Protein AF-A0A9C7L9Q9-F1 (afdb_monomer)

Secondary structure (DSSP, 8-state):
-HHHHHHHHHHHHHHHHHHHHHSPPPSHHHHHHHHHHHHHHHHHHHHHHHHHHHHHHHH---HHHHHHHHHHHHHHHHHHHHHHHHHHHHHHHHHHHHHHHS---TTSHHHHHHHHHHHHHHHHHHHHHHHHH---HHHHHHHHHHHHHHHHHHHHHHH---

Radius of gyration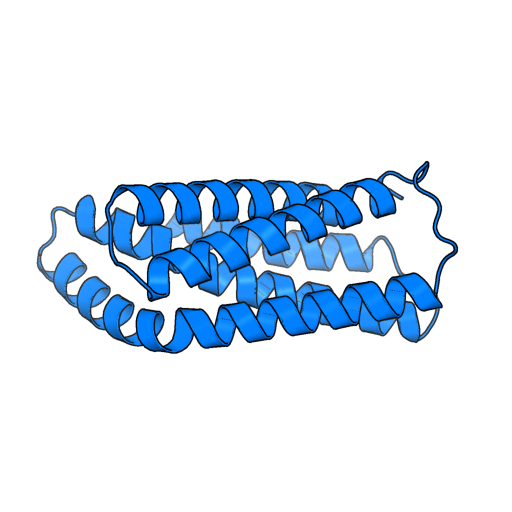: 17.14 Å; Cα contacts (8 Å, |Δi|>4): 123; chains: 1; bounding box: 43×25×42 Å

Sequence (162 aa):
MVAIWLFVNLMIIVGMVAWSLLHQTDGLFLQFATVFSQFAVILILLNLNMYFIFLIIRKSKKRKVKLTLAKISRKVMKVHVPIAISAASLIILHIIFIVFSIPFDLTKPKLLTGLLAAIGLIFTLIAGYLRSKKASGTRRKSHILTAFVFFLMALLHIFSTY

pLDDT: mean 94.22, std 4.9, range [63.84, 98.62]

Mean predicted aligned error: 3.42 Å

Nearest PDB structures (foldseek):
  6s1a-assembly1_B  TM=6.035E-01  e=3.978E+00  Pseudomonas putida KT2440
  6s37-assembly1_A  TM=5.899E-01  e=3.602E+00  Pseudomonas putida KT2440
  6s18-assembly1_B  TM=5.974E-01  e=3.785E+00  Pseudomonas putida KT2440
  8tn1-assembly1_B  TM=3.984E-01  e=1.471E+00  synthetic construct
  8uao-assembly1_B  TM=3.647E-01  e=3.978E+00  synthetic construct

Foldseek 3Di:
DVVVLVVVLVCLLVVLVVLCVVVDDDDDLLVLLSVLLSLLSVLLSLLLVLVVLVVCLVPDPDPVSVVVSVVVSVVSVVCSVVSLVSSLVSLVSSVVSCVVPDPQDCVQQLNVLSVVLNVLSVQLVVLVVVCVVDVDPVSVVSNNVSSVSSVVSSSCNSPDDD

Structure (mmCIF, N/CA/C/O backbone):
data_AF-A0A9C7L9Q9-F1
#
_entry.id   AF-A0A9C7L9Q9-F1
#
loop_
_atom_site.group_PDB
_atom_site.id
_atom_site.type_symbol
_atom_site.label_atom_id
_atom_site.label_alt_id
_atom_site.label_comp_id
_atom_site.label_asym_id
_atom_site.label_entity_id
_atom_site.label_seq_id
_atom_site.pdbx_PDB_ins_code
_atom_site.Cartn_x
_atom_site.Cartn_y
_atom_site.Cartn_z
_atom_site.occupancy
_atom_site.B_iso_or_equiv
_atom_site.auth_seq_id
_atom_site.auth_comp_id
_atom_site.auth_asym_id
_atom_site.auth_atom_id
_atom_site.pdbx_PDB_model_num
ATOM 1 N N . MET A 1 1 ? -21.902 -2.989 4.018 1.00 76.94 1 MET A N 1
ATOM 2 C CA . MET A 1 1 ? -20.563 -2.450 4.366 1.00 76.94 1 MET A CA 1
ATOM 3 C C . MET A 1 1 ? -19.460 -3.494 4.251 1.00 76.94 1 MET A C 1
ATOM 5 O O . MET A 1 1 ? -18.607 -3.301 3.406 1.00 76.94 1 MET A O 1
ATOM 9 N N . VAL A 1 2 ? -19.464 -4.589 5.029 1.00 81.56 2 VAL A N 1
ATOM 10 C CA . VAL A 1 2 ? -18.380 -5.601 4.969 1.00 81.56 2 VAL A CA 1
ATOM 11 C C . VAL A 1 2 ? -18.250 -6.236 3.580 1.00 81.56 2 VAL A C 1
ATOM 13 O O . VAL A 1 2 ? -17.157 -6.244 3.035 1.00 81.56 2 VAL A O 1
ATOM 16 N N . ALA A 1 3 ? -19.360 -6.695 2.989 1.00 85.62 3 ALA A N 1
ATOM 17 C CA . ALA A 1 3 ? -19.357 -7.319 1.662 1.00 85.62 3 ALA A CA 1
ATOM 18 C C . ALA A 1 3 ? -18.831 -6.377 0.566 1.00 85.62 3 ALA A C 1
ATOM 20 O O . ALA A 1 3 ? -17.939 -6.757 -0.176 1.00 85.62 3 ALA A O 1
ATOM 21 N N . ILE A 1 4 ? -19.313 -5.127 0.535 1.00 88.12 4 ILE A N 1
ATOM 22 C CA . ILE 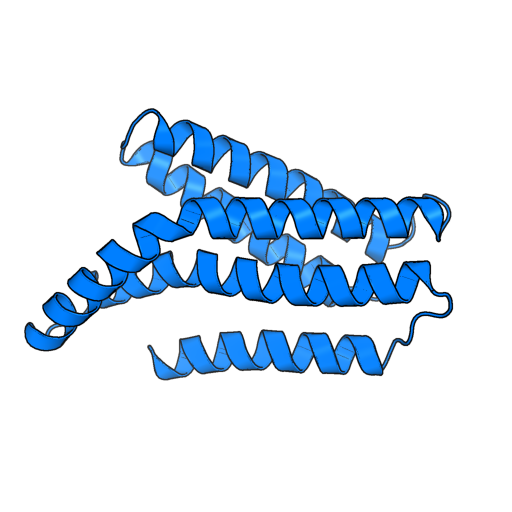A 1 4 ? -18.849 -4.094 -0.411 1.00 88.12 4 ILE A CA 1
ATOM 23 C C . ILE A 1 4 ? -17.340 -3.881 -0.278 1.00 88.12 4 ILE A C 1
ATOM 25 O O . ILE A 1 4 ? -16.629 -3.810 -1.267 1.00 88.12 4 ILE A O 1
ATOM 29 N N . TRP A 1 5 ? -16.836 -3.811 0.951 1.00 87.19 5 TRP A N 1
ATOM 30 C CA . TRP A 1 5 ? -15.417 -3.595 1.193 1.00 87.19 5 TRP A CA 1
ATOM 31 C C . TRP A 1 5 ? -14.550 -4.795 0.779 1.00 87.19 5 TRP A C 1
ATOM 33 O O . TRP A 1 5 ? -13.510 -4.615 0.150 1.00 87.19 5 TRP A O 1
ATOM 43 N N . LEU A 1 6 ? -14.977 -6.023 1.083 1.00 89.31 6 LEU A N 1
ATOM 44 C CA . LEU A 1 6 ? -14.293 -7.231 0.609 1.00 89.31 6 LEU A CA 1
ATOM 45 C C . LEU A 1 6 ? -14.316 -7.322 -0.920 1.00 89.31 6 LEU A C 1
ATOM 47 O O . LEU A 1 6 ? -13.297 -7.642 -1.521 1.00 89.31 6 LEU A O 1
ATOM 51 N N . PHE A 1 7 ? -15.445 -6.967 -1.533 1.00 93.94 7 PHE A N 1
ATOM 52 C CA . PHE A 1 7 ? -15.587 -6.888 -2.980 1.00 93.94 7 PHE A CA 1
ATOM 53 C C . PHE A 1 7 ? -14.614 -5.871 -3.589 1.00 93.94 7 PHE A C 1
ATOM 55 O O . PHE A 1 7 ? -13.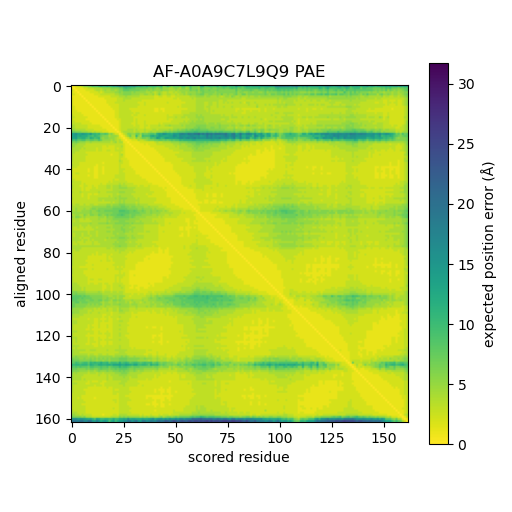910 -6.210 -4.529 1.00 93.94 7 PHE A O 1
ATOM 62 N N . VAL A 1 8 ? -14.484 -4.670 -3.013 1.00 93.50 8 VAL A N 1
ATOM 63 C CA . VAL A 1 8 ? -13.513 -3.657 -3.473 1.00 93.50 8 VAL A CA 1
ATOM 64 C C . VAL A 1 8 ? -12.074 -4.179 -3.396 1.00 93.50 8 VAL A C 1
ATOM 66 O O . VAL A 1 8 ? -11.334 -4.033 -4.362 1.00 93.50 8 VAL A O 1
ATOM 69 N N . ASN A 1 9 ? -11.674 -4.831 -2.296 1.00 94.06 9 ASN A N 1
ATOM 70 C CA . ASN A 1 9 ? -10.337 -5.439 -2.199 1.00 94.06 9 ASN A CA 1
ATOM 71 C C . ASN A 1 9 ? -10.120 -6.505 -3.279 1.00 94.06 9 ASN A C 1
ATOM 73 O O . ASN A 1 9 ? -9.076 -6.519 -3.925 1.00 94.06 9 ASN A O 1
ATOM 77 N N . LEU A 1 10 ? -11.109 -7.380 -3.480 1.00 95.81 10 LEU A N 1
ATOM 78 C CA . LEU A 1 10 ? -11.045 -8.424 -4.497 1.00 95.81 10 LEU A CA 1
ATOM 79 C C . LEU A 1 10 ? -10.924 -7.824 -5.901 1.00 95.81 10 LEU A C 1
ATOM 81 O O . LEU A 1 10 ? -10.082 -8.266 -6.672 1.00 95.81 10 LEU A O 1
ATOM 85 N N . MET A 1 11 ? -11.712 -6.794 -6.214 1.00 96.50 11 MET A N 1
ATOM 86 C CA . MET A 1 11 ? -11.656 -6.102 -7.503 1.00 96.50 11 MET A CA 1
ATOM 87 C C . MET A 1 11 ? -10.317 -5.410 -7.735 1.00 96.50 11 MET A C 1
ATOM 89 O O . MET A 1 11 ? -9.816 -5.455 -8.850 1.00 96.50 11 MET A O 1
ATOM 93 N N . ILE A 1 12 ? -9.695 -4.833 -6.703 1.00 95.81 12 ILE A N 1
ATOM 94 C CA . ILE A 1 12 ? -8.346 -4.265 -6.832 1.00 95.81 12 ILE A CA 1
ATOM 95 C C . ILE A 1 12 ? -7.326 -5.365 -7.140 1.00 95.81 12 ILE A C 1
ATOM 97 O O . ILE A 1 12 ? -6.507 -5.188 -8.035 1.00 95.81 12 ILE A O 1
ATOM 101 N N . ILE A 1 13 ? -7.382 -6.501 -6.437 1.00 96.38 13 ILE A N 1
ATOM 102 C CA . ILE A 1 13 ? -6.446 -7.615 -6.655 1.00 96.38 13 ILE A CA 1
ATOM 103 C C . ILE A 1 13 ? -6.625 -8.202 -8.059 1.00 96.38 13 ILE A C 1
ATOM 105 O O . ILE A 1 13 ? -5.656 -8.306 -8.806 1.00 96.38 13 ILE A O 1
ATOM 109 N N . VAL A 1 14 ? -7.859 -8.546 -8.436 1.00 96.50 14 VAL A N 1
ATOM 110 C CA . VAL A 1 14 ? -8.173 -9.106 -9.760 1.00 96.50 14 VAL A CA 1
ATOM 111 C C . VAL A 1 14 ? -7.846 -8.101 -10.859 1.00 96.50 14 VAL A C 1
ATOM 113 O O . VAL A 1 14 ? -7.207 -8.463 -11.840 1.00 96.50 14 VAL A O 1
ATOM 116 N N . GLY A 1 15 ? -8.226 -6.834 -10.679 1.00 95.19 15 GLY A N 1
ATOM 117 C CA . GLY A 1 15 ? -7.947 -5.759 -11.625 1.00 95.19 15 GLY A CA 1
ATOM 118 C C . GLY A 1 15 ? -6.452 -5.536 -11.827 1.00 95.19 15 GLY A C 1
ATOM 119 O O . GLY A 1 15 ? -6.014 -5.416 -12.962 1.00 95.19 15 GLY A O 1
ATOM 120 N N . MET A 1 16 ? -5.654 -5.551 -10.756 1.00 94.56 16 MET A N 1
ATOM 121 C CA . MET A 1 16 ? -4.194 -5.449 -10.836 1.00 94.56 16 MET A CA 1
ATOM 122 C C . MET A 1 16 ? -3.579 -6.629 -11.600 1.00 94.56 16 MET A C 1
ATOM 124 O O . MET A 1 16 ? -2.729 -6.417 -12.461 1.00 94.56 16 MET A O 1
ATOM 128 N N . VAL A 1 17 ? -4.002 -7.864 -11.304 1.00 94.06 17 VAL A N 1
ATOM 129 C CA . VAL A 1 17 ? -3.496 -9.060 -11.999 1.00 94.06 17 VAL A CA 1
ATOM 130 C C . VAL A 1 17 ? -3.884 -9.024 -13.477 1.00 94.06 17 VAL A C 1
ATOM 132 O O . VAL A 1 17 ? -3.023 -9.194 -14.332 1.00 94.06 17 VAL A O 1
ATOM 135 N N . ALA A 1 18 ? -5.147 -8.730 -13.793 1.00 94.00 18 ALA A N 1
ATOM 136 C CA . ALA A 1 18 ? -5.613 -8.601 -15.171 1.00 94.00 18 ALA A CA 1
ATOM 137 C C . ALA A 1 18 ? -4.863 -7.492 -15.923 1.00 94.00 18 ALA A C 1
ATOM 139 O O . ALA A 1 18 ? -4.376 -7.721 -17.027 1.00 94.00 18 ALA A O 1
ATOM 140 N N . TRP A 1 19 ? -4.697 -6.318 -15.305 1.00 92.12 19 TRP A N 1
ATOM 141 C CA . TRP A 1 19 ? -3.952 -5.200 -15.885 1.00 92.12 19 TRP A CA 1
ATOM 142 C C . TRP A 1 19 ? -2.506 -5.581 -16.207 1.00 92.12 19 TRP A C 1
ATOM 144 O O . TRP A 1 19 ? -2.008 -5.263 -17.285 1.00 92.12 19 TRP A O 1
ATOM 154 N N . SER A 1 20 ? -1.858 -6.308 -15.295 1.00 89.88 20 SER A N 1
ATOM 155 C CA . SER A 1 20 ? -0.494 -6.803 -15.463 1.00 89.88 20 SER A CA 1
ATOM 156 C C . SER A 1 20 ? -0.364 -7.867 -16.556 1.00 89.88 20 SER A C 1
ATOM 158 O O . SER A 1 20 ? 0.670 -7.914 -17.212 1.00 89.88 20 SER A O 1
ATOM 160 N N . LEU A 1 21 ? -1.371 -8.725 -16.744 1.00 89.62 21 LEU A N 1
ATOM 161 C CA . LEU A 1 21 ? -1.368 -9.744 -17.800 1.00 89.62 21 LEU A CA 1
ATOM 162 C C . LEU A 1 21 ? -1.576 -9.135 -19.191 1.00 89.62 21 LEU A C 1
ATOM 164 O O . LEU A 1 21 ? -1.019 -9.639 -20.162 1.00 89.62 21 LEU A O 1
ATOM 168 N N . LEU A 1 22 ? -2.364 -8.059 -19.280 1.00 90.25 22 LEU A N 1
ATOM 169 C CA . LEU A 1 22 ? -2.599 -7.330 -20.530 1.00 90.25 22 LEU A CA 1
ATOM 170 C C . LEU A 1 22 ? -1.380 -6.513 -20.973 1.00 90.25 22 LEU A C 1
ATOM 172 O O . LEU A 1 22 ? -1.182 -6.316 -22.167 1.00 90.25 22 LEU A O 1
ATOM 176 N N . HIS A 1 23 ? -0.562 -6.059 -20.024 1.00 85.62 23 HIS A N 1
ATOM 177 C CA . HIS A 1 23 ? 0.623 -5.244 -20.282 1.00 85.62 23 HIS A CA 1
ATOM 178 C C . HIS A 1 23 ? 1.890 -5.999 -19.892 1.00 85.62 23 HIS A C 1
ATOM 180 O O . HIS A 1 23 ? 2.612 -5.599 -18.975 1.00 85.62 23 HIS A O 1
ATOM 186 N N . GLN A 1 24 ? 2.119 -7.133 -20.557 1.00 75.62 24 GLN A N 1
ATOM 187 C CA . GLN A 1 24 ? 3.281 -7.970 -20.283 1.00 75.62 24 GLN A CA 1
ATOM 188 C C . GLN A 1 24 ? 4.565 -7.146 -20.336 1.00 75.62 24 GLN A C 1
ATOM 190 O O . GLN A 1 24 ? 4.758 -6.306 -21.215 1.00 75.62 24 GLN A O 1
ATOM 195 N N . THR A 1 25 ? 5.428 -7.378 -19.356 1.00 78.75 25 THR A N 1
ATOM 196 C CA . THR A 1 25 ? 6.736 -6.749 -19.295 1.00 78.75 25 THR A CA 1
ATOM 197 C C . THR A 1 25 ? 7.804 -7.732 -19.749 1.00 78.75 25 THR A C 1
ATOM 199 O O . THR A 1 25 ? 7.959 -8.816 -19.179 1.00 78.75 25 THR A O 1
ATOM 202 N N . ASP A 1 26 ? 8.566 -7.331 -20.761 1.00 81.81 26 ASP A N 1
ATOM 203 C CA . ASP A 1 26 ? 9.681 -8.121 -21.267 1.00 81.81 26 ASP A CA 1
ATOM 204 C C . ASP A 1 26 ? 10.923 -7.925 -20.394 1.00 81.81 26 ASP A C 1
ATOM 206 O O . ASP A 1 26 ? 11.285 -6.810 -20.027 1.00 81.81 26 ASP A O 1
ATOM 210 N N . GLY A 1 27 ? 11.600 -9.023 -20.065 1.00 89.69 27 GLY A N 1
ATOM 211 C CA . GLY A 1 27 ? 12.833 -9.003 -19.281 1.00 89.69 27 GLY A CA 1
ATOM 212 C C . GLY A 1 27 ? 12.654 -9.423 -17.821 1.00 89.69 27 GLY A C 1
ATOM 213 O O . GLY A 1 27 ? 11.706 -9.053 -17.126 1.00 89.69 27 GLY A O 1
ATOM 214 N N . LEU A 1 28 ? 13.629 -10.199 -17.343 1.00 92.25 28 LEU A N 1
ATOM 215 C CA . LEU A 1 28 ? 13.610 -10.849 -16.031 1.00 92.25 28 LEU A CA 1
ATOM 216 C C . LEU A 1 28 ? 13.405 -9.854 -14.875 1.00 92.25 28 LEU A C 1
ATOM 218 O O . LEU A 1 28 ? 12.610 -10.095 -13.969 1.00 92.25 28 LEU A O 1
ATOM 222 N N . PHE A 1 29 ? 14.095 -8.712 -14.915 1.00 93.00 29 PHE A N 1
ATOM 223 C CA . PHE A 1 29 ? 13.999 -7.696 -13.867 1.00 93.00 29 PHE A CA 1
ATOM 224 C C . PHE A 1 29 ? 12.619 -7.035 -13.807 1.00 93.00 29 PHE A C 1
ATOM 226 O O . PHE A 1 29 ? 12.090 -6.842 -12.712 1.00 93.00 29 PHE A O 1
ATOM 233 N N . LEU A 1 30 ? 11.990 -6.754 -14.954 1.00 92.75 30 LEU A N 1
ATOM 234 C CA . LEU A 1 30 ? 10.636 -6.203 -14.972 1.00 92.75 30 LEU A CA 1
ATOM 235 C C . LEU A 1 30 ? 9.598 -7.224 -14.492 1.00 92.75 30 LEU A C 1
ATOM 237 O O . LEU A 1 30 ? 8.650 -6.842 -13.811 1.00 92.75 30 LEU A O 1
ATOM 241 N N . GLN A 1 31 ? 9.779 -8.516 -14.778 1.00 93.38 31 GLN A N 1
ATOM 242 C CA . GLN A 1 31 ? 8.914 -9.568 -14.231 1.00 93.38 31 GLN A CA 1
ATOM 243 C C . GLN A 1 31 ? 9.024 -9.652 -12.703 1.00 93.38 31 GLN A C 1
ATOM 245 O O . GLN A 1 31 ? 8.003 -9.684 -12.013 1.00 93.38 31 GLN A O 1
ATOM 250 N N . PHE A 1 32 ? 10.242 -9.600 -12.149 1.00 95.00 32 PHE A N 1
ATOM 251 C CA . PHE A 1 32 ? 10.432 -9.522 -10.698 1.00 95.00 32 PHE A CA 1
ATOM 252 C C . PHE A 1 32 ? 9.802 -8.262 -10.104 1.00 95.00 32 PHE A C 1
ATOM 254 O O . PHE A 1 32 ? 9.101 -8.351 -9.094 1.00 95.00 32 PHE A O 1
ATOM 261 N N . ALA A 1 33 ? 9.984 -7.102 -10.742 1.00 94.88 33 ALA A N 1
ATOM 262 C CA . ALA A 1 33 ? 9.354 -5.854 -10.319 1.00 94.88 33 ALA A CA 1
ATOM 263 C C . ALA A 1 33 ? 7.824 -5.992 -10.243 1.00 94.88 33 ALA A C 1
ATOM 265 O O . ALA A 1 33 ? 7.220 -5.546 -9.265 1.00 94.88 33 ALA A O 1
ATOM 266 N N . THR A 1 34 ? 7.208 -6.631 -11.238 1.00 94.50 34 THR A N 1
ATOM 267 C CA . THR A 1 34 ? 5.768 -6.910 -11.284 1.00 94.50 34 THR A CA 1
ATOM 268 C C . THR A 1 34 ? 5.327 -7.839 -10.154 1.00 94.50 34 THR A C 1
ATOM 270 O O . THR A 1 34 ? 4.375 -7.537 -9.440 1.00 94.50 34 THR A O 1
ATOM 273 N N . VAL A 1 35 ? 6.029 -8.950 -9.926 1.00 95.31 35 VAL A N 1
ATOM 274 C CA . VAL A 1 35 ? 5.673 -9.890 -8.851 1.00 95.31 35 VAL A CA 1
ATOM 275 C C . VAL A 1 35 ? 5.793 -9.224 -7.475 1.00 95.31 35 VAL A C 1
ATOM 277 O O . VAL A 1 35 ? 4.884 -9.327 -6.647 1.00 95.31 35 VAL A O 1
ATOM 280 N N . PHE A 1 36 ? 6.875 -8.481 -7.226 1.00 97.00 36 PHE A N 1
ATOM 281 C CA . PHE A 1 36 ? 7.068 -7.790 -5.950 1.00 97.00 36 PHE A CA 1
ATOM 282 C C . PHE A 1 36 ? 6.020 -6.705 -5.699 1.00 97.00 36 PHE A C 1
ATOM 284 O O . PHE A 1 36 ? 5.531 -6.593 -4.571 1.00 97.00 36 PHE A O 1
ATOM 291 N N . SER A 1 37 ? 5.617 -5.949 -6.725 1.00 96.38 37 SER A N 1
ATOM 292 C CA . SER A 1 37 ? 4.554 -4.952 -6.572 1.00 96.38 37 SER A CA 1
ATOM 293 C C . SER A 1 37 ? 3.201 -5.601 -6.273 1.00 96.38 37 SER A C 1
ATOM 295 O O . SER A 1 37 ? 2.485 -5.121 -5.394 1.00 96.38 37 SER A O 1
ATOM 297 N N . GLN A 1 38 ? 2.875 -6.738 -6.896 1.00 96.56 38 GLN A N 1
ATOM 298 C CA . GLN A 1 38 ? 1.636 -7.469 -6.614 1.00 96.56 38 GLN A CA 1
ATOM 299 C C . GLN A 1 38 ? 1.559 -7.936 -5.154 1.00 96.56 38 GLN A C 1
ATOM 301 O O . GLN A 1 38 ? 0.556 -7.697 -4.472 1.00 96.56 38 GLN A O 1
ATOM 306 N N . PHE A 1 39 ? 2.633 -8.536 -4.630 1.00 98.25 39 PHE A N 1
ATOM 307 C CA . PHE A 1 39 ? 2.696 -8.908 -3.214 1.00 98.25 39 PHE A CA 1
ATOM 308 C C . PHE A 1 39 ? 2.627 -7.683 -2.295 1.00 98.25 39 PHE A C 1
ATOM 310 O O . PHE A 1 39 ? 1.915 -7.713 -1.288 1.00 98.25 39 PHE A O 1
ATOM 317 N N . ALA A 1 40 ? 3.303 -6.585 -2.648 1.00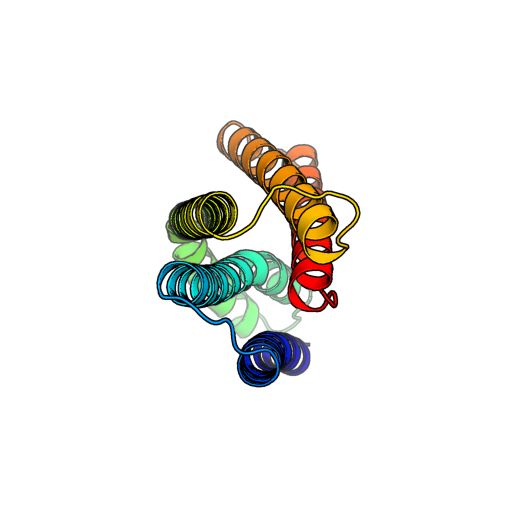 98.19 40 ALA A N 1
ATOM 318 C CA . ALA A 1 40 ? 3.237 -5.348 -1.880 1.00 98.19 40 ALA A CA 1
ATOM 319 C C . ALA A 1 40 ? 1.803 -4.811 -1.776 1.00 98.19 40 ALA A C 1
ATOM 321 O O . ALA A 1 40 ? 1.366 -4.451 -0.682 1.00 98.19 40 ALA A O 1
ATOM 322 N N . VAL A 1 41 ? 1.044 -4.810 -2.877 1.00 97.88 41 VAL A N 1
ATOM 323 C CA . VAL A 1 41 ? -0.359 -4.365 -2.899 1.00 97.88 41 VAL A CA 1
ATOM 324 C C . VAL A 1 41 ? -1.222 -5.216 -1.974 1.00 97.88 41 VAL A C 1
ATOM 326 O O . VAL A 1 41 ? -1.997 -4.664 -1.191 1.00 97.88 41 VAL A O 1
ATOM 329 N N . ILE A 1 42 ? -1.056 -6.541 -1.982 1.00 97.75 42 ILE A N 1
ATOM 330 C CA . ILE A 1 42 ? -1.784 -7.430 -1.064 1.00 97.75 42 ILE A CA 1
ATOM 331 C C . ILE A 1 42 ? -1.488 -7.052 0.395 1.00 97.75 42 ILE A C 1
ATOM 333 O O . ILE A 1 42 ? -2.414 -6.892 1.196 1.00 97.75 42 ILE A O 1
ATOM 337 N N . LEU A 1 43 ? -0.214 -6.849 0.748 1.00 98.12 43 LEU A N 1
ATOM 338 C CA . LEU A 1 43 ? 0.169 -6.454 2.106 1.00 98.12 43 LEU A CA 1
ATOM 339 C C . LEU A 1 43 ? -0.356 -5.057 2.481 1.00 98.12 43 LEU A C 1
ATOM 341 O O . LEU A 1 43 ? -0.810 -4.874 3.614 1.00 98.12 43 LEU A O 1
ATOM 345 N N . ILE A 1 44 ? -0.368 -4.095 1.549 1.00 97.88 44 ILE A N 1
ATOM 346 C CA . ILE A 1 44 ? -0.975 -2.767 1.743 1.00 97.88 44 ILE A CA 1
ATOM 347 C C . ILE A 1 44 ? -2.469 -2.900 2.037 1.00 97.88 44 ILE A C 1
ATOM 349 O O . ILE A 1 44 ? -2.947 -2.309 3.006 1.00 97.88 44 ILE A O 1
ATOM 353 N N . LEU A 1 45 ? -3.209 -3.693 1.255 1.00 96.88 45 LEU A N 1
ATOM 354 C CA . LEU A 1 45 ? -4.644 -3.906 1.459 1.00 96.88 45 LEU A CA 1
ATOM 355 C C . LEU A 1 45 ? -4.921 -4.541 2.827 1.00 96.88 45 LEU A C 1
ATOM 357 O O . LEU A 1 45 ? -5.780 -4.063 3.573 1.00 96.88 45 LEU A O 1
ATOM 361 N N . LEU A 1 46 ? -4.145 -5.558 3.222 1.00 95.62 46 LEU A N 1
ATOM 362 C CA . LEU A 1 46 ? -4.204 -6.142 4.569 1.00 95.62 46 LEU A CA 1
ATOM 363 C C . LEU A 1 46 ? -3.951 -5.098 5.666 1.00 95.62 46 LEU A C 1
ATOM 365 O O . LEU A 1 46 ? -4.633 -5.103 6.693 1.00 95.62 46 LEU A O 1
ATOM 369 N N . ASN A 1 47 ? -3.016 -4.175 5.445 1.00 96.12 47 ASN A N 1
ATOM 370 C CA . ASN A 1 47 ? -2.730 -3.085 6.371 1.00 96.12 47 ASN A CA 1
ATOM 371 C C . ASN A 1 47 ? -3.890 -2.079 6.464 1.00 96.12 47 ASN A C 1
ATOM 373 O O . ASN A 1 47 ? -4.326 -1.722 7.563 1.00 96.12 47 ASN A O 1
ATOM 377 N N . LEU A 1 48 ? -4.434 -1.674 5.315 1.00 95.50 48 LEU A N 1
ATOM 378 C CA . LEU A 1 48 ? -5.528 -0.712 5.183 1.00 95.50 48 LEU A CA 1
ATOM 379 C C . LEU A 1 48 ? -6.838 -1.239 5.792 1.00 95.50 48 LEU A C 1
ATOM 381 O O . LEU A 1 48 ? -7.598 -0.482 6.406 1.00 95.50 48 LEU A O 1
ATOM 385 N N . ASN A 1 49 ? -7.067 -2.556 5.722 1.00 94.50 49 ASN A N 1
ATOM 386 C CA . ASN A 1 49 ? -8.221 -3.246 6.308 1.00 94.50 49 ASN A CA 1
ATOM 387 C C . ASN A 1 49 ? -8.421 -2.946 7.804 1.00 94.50 49 ASN A C 1
ATOM 389 O O . ASN A 1 49 ? -9.557 -2.955 8.291 1.00 94.50 49 ASN A O 1
ATOM 393 N N . MET A 1 50 ? -7.358 -2.609 8.543 1.00 93.06 50 MET A N 1
ATOM 394 C CA . MET A 1 50 ? -7.468 -2.244 9.957 1.00 93.06 50 MET A CA 1
ATOM 395 C C . MET A 1 50 ? -8.368 -1.032 10.197 1.00 93.06 50 MET A C 1
ATOM 397 O O . MET A 1 50 ? -9.121 -1.013 11.175 1.00 93.06 50 MET A O 1
ATOM 401 N N . TYR A 1 51 ? -8.349 -0.041 9.302 1.00 93.69 51 TYR A N 1
ATOM 402 C CA . TYR A 1 51 ? -9.244 1.111 9.400 1.00 93.69 51 TYR A CA 1
ATOM 403 C C . TYR A 1 51 ? -10.716 0.678 9.346 1.00 93.69 51 TYR A C 1
ATOM 405 O O . TYR A 1 51 ? -11.519 1.088 10.190 1.00 93.69 51 TYR A O 1
ATOM 413 N N . PHE A 1 52 ? -11.056 -0.205 8.407 1.00 92.44 52 PHE A N 1
ATOM 414 C CA . PHE A 1 52 ? -12.420 -0.688 8.210 1.00 92.44 52 PHE A CA 1
ATOM 415 C C . PHE A 1 52 ? -12.894 -1.567 9.362 1.00 92.44 52 PHE A C 1
ATOM 417 O O . PHE A 1 52 ? -14.020 -1.393 9.830 1.00 92.44 52 PHE A O 1
ATOM 424 N N . ILE A 1 53 ? -12.027 -2.431 9.901 1.00 93.75 53 ILE A N 1
ATOM 425 C CA . ILE A 1 53 ? -12.328 -3.202 11.116 1.00 93.75 53 ILE A CA 1
ATOM 426 C C . ILE A 1 53 ? -12.719 -2.249 12.257 1.00 93.75 53 ILE A C 1
ATOM 428 O O . ILE A 1 53 ? -13.765 -2.434 12.886 1.00 93.75 53 ILE A O 1
ATOM 432 N N . PHE A 1 54 ? -11.944 -1.184 12.491 1.00 93.75 54 PHE A N 1
ATOM 433 C CA . PHE A 1 54 ? -12.277 -0.185 13.513 1.00 93.75 54 PHE A CA 1
ATOM 434 C C . PHE A 1 54 ? -13.568 0.581 13.214 1.00 93.75 54 PHE A C 1
ATOM 436 O O . PHE A 1 54 ? -14.344 0.862 14.133 1.00 93.75 54 PHE A O 1
ATOM 443 N N . LEU A 1 55 ? -13.828 0.905 11.947 1.00 93.00 55 LEU A N 1
ATOM 444 C CA . LEU A 1 55 ? -15.055 1.578 11.532 1.00 93.00 55 LEU A CA 1
ATOM 445 C C . LEU A 1 55 ? -16.291 0.714 11.822 1.00 93.00 55 LEU A C 1
ATOM 447 O O . LEU A 1 55 ? -17.267 1.207 12.393 1.00 93.00 55 LEU A O 1
ATOM 451 N N . ILE A 1 56 ? -16.233 -0.582 11.502 1.00 94.00 56 ILE A N 1
ATOM 452 C CA . ILE A 1 56 ? -17.325 -1.531 11.749 1.00 94.00 56 ILE A CA 1
ATOM 453 C C . ILE A 1 56 ? -17.553 -1.715 13.252 1.00 94.00 56 ILE A C 1
ATOM 455 O O . ILE A 1 56 ? -18.703 -1.705 13.691 1.00 94.00 56 ILE A O 1
ATOM 459 N N . ILE A 1 57 ? -16.491 -1.814 14.063 1.00 94.81 57 ILE A N 1
ATOM 460 C CA . ILE A 1 57 ? -16.616 -1.867 15.532 1.00 94.81 57 ILE A CA 1
ATOM 461 C C . ILE A 1 57 ? -17.383 -0.642 16.053 1.00 94.81 57 ILE A C 1
ATOM 463 O O . ILE A 1 57 ? -18.298 -0.789 16.867 1.00 94.81 57 ILE A O 1
ATOM 467 N N . ARG A 1 58 ? -17.051 0.561 15.563 1.00 93.56 58 ARG A N 1
ATOM 468 C CA . ARG A 1 58 ? -17.700 1.815 15.978 1.00 93.56 58 ARG A CA 1
ATOM 469 C C . ARG A 1 58 ? -19.165 1.894 15.536 1.00 93.56 58 ARG A C 1
ATOM 471 O O . ARG A 1 58 ? -19.990 2.389 16.297 1.00 93.56 58 ARG A O 1
ATOM 478 N N . LYS A 1 59 ? -19.487 1.441 14.320 1.00 94.06 59 LYS A N 1
ATOM 479 C CA . LYS A 1 59 ? -20.815 1.615 13.698 1.00 94.06 59 LYS A CA 1
ATOM 480 C C . LYS A 1 59 ? -21.789 0.457 13.934 1.00 94.06 59 LYS A C 1
ATOM 482 O O . LYS A 1 59 ? -22.992 0.647 13.791 1.00 94.06 59 LYS A O 1
ATOM 487 N N . SER A 1 60 ? -21.310 -0.735 14.286 1.00 94.19 60 SER A N 1
ATOM 488 C CA . SER A 1 60 ? -22.180 -1.890 14.530 1.00 94.19 60 SER A CA 1
ATOM 489 C C . SER A 1 60 ? -23.086 -1.659 15.744 1.00 94.19 60 SER A C 1
ATOM 491 O O . SER A 1 60 ? -22.641 -1.139 16.764 1.00 94.19 60 SER A O 1
ATOM 493 N N . LYS A 1 61 ? -24.349 -2.091 15.676 1.00 94.88 61 LYS A N 1
ATOM 494 C CA . LYS A 1 61 ? -25.254 -2.141 16.842 1.00 94.88 61 LYS A CA 1
ATOM 495 C C . LYS A 1 61 ? -25.166 -3.483 17.586 1.00 94.88 61 LYS A C 1
ATOM 497 O O . LYS A 1 61 ? -25.474 -3.562 18.768 1.00 94.88 61 LYS A O 1
ATOM 502 N N . LYS A 1 62 ? -24.684 -4.544 16.922 1.00 96.38 62 LYS A N 1
ATOM 503 C CA . LYS A 1 62 ? -24.643 -5.910 17.468 1.00 96.38 62 LYS A CA 1
ATOM 504 C C . LYS A 1 62 ? -23.416 -6.106 18.370 1.00 96.38 62 LYS A C 1
ATOM 506 O O . LYS A 1 62 ? -22.286 -6.156 17.878 1.00 96.38 62 LYS A O 1
ATOM 511 N N . ARG A 1 63 ? -23.628 -6.289 19.682 1.00 94.81 63 ARG A N 1
ATOM 512 C CA . ARG A 1 63 ? -22.555 -6.488 20.685 1.00 94.81 63 ARG A CA 1
ATOM 513 C C . ARG A 1 63 ? -21.626 -7.657 20.343 1.00 94.81 63 ARG A C 1
ATOM 515 O O . ARG A 1 63 ? -20.410 -7.490 20.397 1.00 94.81 63 ARG A O 1
ATOM 522 N N . LYS A 1 64 ? -22.182 -8.801 19.921 1.00 96.06 64 LYS A N 1
ATOM 523 C CA . LYS A 1 64 ? -21.405 -9.992 19.517 1.00 96.06 64 LYS A CA 1
ATOM 524 C C . LYS A 1 64 ? -20.390 -9.660 18.415 1.00 96.06 64 LYS A C 1
ATOM 526 O O . LYS A 1 64 ? -19.219 -9.995 18.545 1.00 96.06 64 LYS A O 1
ATOM 531 N N . VAL A 1 65 ? -20.807 -8.905 17.393 1.00 93.69 65 VAL A N 1
ATOM 532 C CA . VAL A 1 65 ? -19.933 -8.468 16.288 1.00 93.69 65 VAL A CA 1
ATOM 533 C C . VAL A 1 65 ? -18.806 -7.562 16.790 1.00 93.69 65 VAL A C 1
ATOM 535 O O . VAL A 1 65 ? -17.652 -7.772 16.423 1.00 93.69 65 VAL A O 1
ATOM 538 N N . LYS A 1 66 ? -19.108 -6.589 17.665 1.00 95.25 66 LYS A N 1
ATOM 539 C CA . LYS A 1 66 ? -18.082 -5.702 18.245 1.00 95.25 66 LYS A CA 1
ATOM 540 C C . LYS A 1 66 ? -17.015 -6.485 19.002 1.00 95.25 66 LYS A C 1
ATOM 542 O O . LYS A 1 66 ? -15.830 -6.235 18.809 1.00 95.25 66 LYS A O 1
ATOM 547 N N . LEU A 1 67 ? -17.433 -7.430 19.846 1.00 96.50 67 LEU A N 1
ATOM 548 C CA . LEU A 1 67 ? -16.521 -8.233 20.661 1.00 96.50 67 LEU A CA 1
ATOM 549 C C . LEU A 1 67 ? -15.619 -9.118 19.795 1.00 96.50 67 LEU A C 1
ATOM 551 O O . LEU A 1 67 ? -14.408 -9.151 20.020 1.00 96.50 67 LEU A O 1
ATOM 555 N N . THR A 1 68 ? -16.182 -9.786 18.784 1.00 96.25 68 THR A N 1
ATOM 556 C CA . THR A 1 68 ? -15.410 -10.613 17.847 1.00 96.25 68 THR A CA 1
ATOM 557 C C . THR A 1 68 ? -14.385 -9.777 17.082 1.00 96.25 68 THR A C 1
ATOM 559 O O . THR A 1 68 ? -13.198 -10.099 17.095 1.00 96.25 68 THR A O 1
ATOM 562 N N . LEU A 1 69 ? -14.805 -8.657 16.486 1.00 95.50 69 LEU A N 1
ATOM 563 C CA . LEU A 1 69 ? -13.900 -7.786 15.732 1.00 95.50 69 LEU A CA 1
ATOM 564 C C . LEU A 1 69 ? -12.849 -7.115 16.620 1.00 95.50 69 LEU A C 1
ATOM 566 O O . LEU A 1 69 ? -11.715 -6.959 16.187 1.00 95.50 69 LEU A O 1
ATOM 570 N N . ALA A 1 70 ? -13.170 -6.767 17.869 1.00 96.00 70 ALA A N 1
ATOM 571 C CA . ALA A 1 70 ? -12.186 -6.236 18.812 1.00 96.00 70 ALA A CA 1
ATOM 572 C C . ALA A 1 70 ? -11.107 -7.275 19.162 1.00 96.00 70 ALA A C 1
ATOM 574 O O . ALA A 1 70 ? -9.926 -6.933 19.240 1.00 96.00 70 ALA A O 1
ATOM 575 N N . LYS A 1 71 ? -11.485 -8.553 19.332 1.00 96.62 71 LYS A N 1
ATOM 576 C CA . LYS A 1 71 ? -10.524 -9.652 19.537 1.00 96.62 71 LYS A CA 1
ATOM 577 C C . LYS A 1 71 ? -9.616 -9.833 18.317 1.00 96.62 71 LYS A C 1
ATOM 579 O O . LYS A 1 71 ? -8.404 -9.929 18.488 1.00 96.62 71 LYS A O 1
ATOM 584 N N . ILE A 1 72 ? -10.187 -9.831 17.110 1.00 95.19 72 ILE A N 1
ATOM 585 C CA . ILE A 1 72 ? -9.432 -9.932 15.850 1.00 95.19 72 ILE A CA 1
ATOM 586 C C . ILE A 1 72 ? -8.494 -8.733 15.695 1.00 95.19 72 ILE A C 1
ATOM 588 O O . ILE A 1 72 ? -7.297 -8.908 15.499 1.00 95.19 72 ILE A O 1
ATOM 592 N N . SER A 1 73 ? -9.009 -7.517 15.871 1.00 94.88 73 SER A N 1
ATOM 593 C CA . SER A 1 73 ? -8.251 -6.275 15.734 1.00 94.88 73 SER A CA 1
ATOM 594 C C . SER A 1 73 ? -7.028 -6.231 16.650 1.00 94.88 73 SER A C 1
ATOM 596 O O . SER A 1 73 ? -5.956 -5.827 16.210 1.00 94.88 73 SER A O 1
ATOM 598 N N . ARG A 1 74 ? -7.134 -6.717 17.896 1.00 95.44 74 ARG A N 1
ATOM 599 C CA . ARG A 1 74 ? -5.974 -6.826 18.796 1.00 95.44 74 ARG A CA 1
ATOM 600 C C . ARG A 1 74 ? -4.887 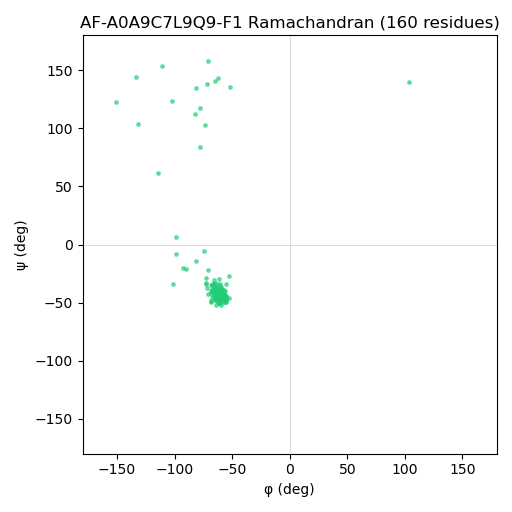-7.755 18.258 1.00 95.44 74 ARG A C 1
ATOM 602 O O . ARG A 1 74 ? -3.714 -7.445 18.429 1.00 95.44 74 ARG A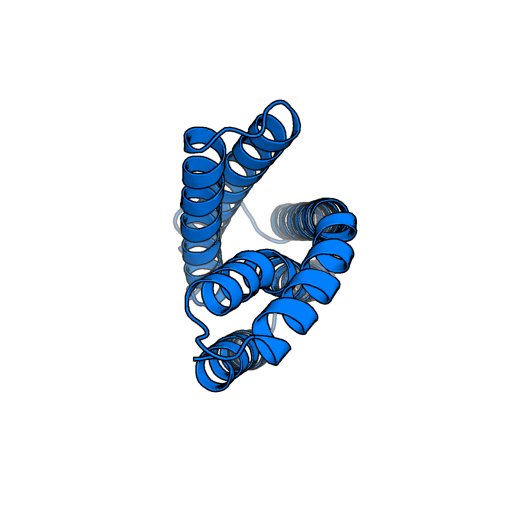 O 1
ATOM 609 N N . LYS A 1 75 ? -5.257 -8.873 17.625 1.00 95.56 75 LYS A N 1
ATOM 610 C CA . LYS A 1 75 ? -4.290 -9.787 16.995 1.00 95.56 75 LYS A CA 1
ATOM 611 C C . LYS A 1 75 ? -3.648 -9.134 15.771 1.00 95.56 75 LYS A C 1
ATOM 613 O O . LYS A 1 75 ? -2.428 -9.090 15.684 1.00 95.56 75 LYS A O 1
ATOM 618 N N . VAL A 1 76 ? -4.459 -8.557 14.885 1.00 94.31 76 VAL A N 1
ATOM 619 C CA . VAL A 1 76 ? -3.970 -7.925 13.650 1.00 94.31 76 VAL A CA 1
ATOM 620 C C . VAL A 1 76 ? -3.102 -6.697 13.948 1.00 94.31 76 VAL A C 1
ATOM 622 O O . VAL A 1 76 ? -2.089 -6.496 13.293 1.00 94.31 76 VAL A O 1
ATOM 625 N N . MET A 1 77 ? -3.407 -5.913 14.988 1.00 93.94 77 MET A N 1
ATOM 626 C CA . MET A 1 77 ? -2.593 -4.750 15.371 1.00 93.94 77 MET A CA 1
ATOM 627 C C . MET A 1 77 ? -1.153 -5.123 15.756 1.00 93.94 77 MET A C 1
ATOM 629 O O . MET A 1 77 ? -0.249 -4.327 15.524 1.00 93.94 77 MET A O 1
ATOM 633 N N . LYS A 1 78 ? -0.918 -6.328 16.297 1.00 94.94 78 LYS A N 1
ATOM 634 C CA . LYS A 1 78 ? 0.442 -6.803 16.611 1.00 94.94 78 LYS A CA 1
ATOM 635 C C . LYS A 1 78 ? 1.282 -7.029 15.353 1.00 94.94 78 LYS A C 1
ATOM 637 O O . LYS A 1 78 ? 2.482 -6.793 15.378 1.00 94.94 78 LYS A O 1
ATOM 642 N N . VAL A 1 79 ? 0.647 -7.462 14.264 1.00 96.62 79 VAL A N 1
ATOM 643 C CA . VAL A 1 79 ? 1.314 -7.756 12.984 1.00 96.62 79 VAL A CA 1
ATOM 644 C C . VAL A 1 79 ? 1.197 -6.617 11.967 1.00 96.62 79 VAL A C 1
ATOM 646 O O . VAL A 1 79 ? 1.869 -6.646 10.947 1.00 96.62 79 VAL A O 1
ATOM 649 N N . HIS A 1 80 ? 0.402 -5.582 12.252 1.00 95.94 80 HIS A N 1
ATOM 650 C CA . HIS A 1 80 ? 0.185 -4.432 11.371 1.00 95.94 80 HIS A CA 1
ATOM 651 C C . HIS A 1 80 ? 1.495 -3.740 10.971 1.00 95.94 80 HIS A C 1
ATOM 653 O O . HIS A 1 80 ? 1.725 -3.517 9.785 1.00 95.94 80 HIS A O 1
ATOM 659 N N . VAL A 1 81 ? 2.373 -3.455 11.941 1.00 96.25 81 VAL A N 1
ATOM 660 C CA . VAL A 1 81 ? 3.668 -2.809 11.672 1.00 96.25 81 VAL A CA 1
ATOM 661 C C . VAL A 1 81 ? 4.612 -3.734 10.888 1.00 96.25 81 VAL A C 1
ATOM 663 O O . VAL A 1 81 ? 5.089 -3.289 9.848 1.00 96.25 81 VAL A O 1
ATOM 666 N N . PRO A 1 82 ? 4.835 -5.008 11.281 1.00 97.81 82 PRO A N 1
ATOM 667 C CA . PRO A 1 82 ? 5.598 -5.947 10.457 1.00 97.81 82 PRO A CA 1
ATOM 668 C C . PRO A 1 82 ? 5.094 -6.058 9.013 1.00 97.81 82 PRO A C 1
ATOM 670 O O . PRO A 1 82 ? 5.891 -5.939 8.093 1.00 97.81 82 PRO A O 1
ATOM 673 N N . ILE A 1 83 ? 3.778 -6.184 8.796 1.00 98.00 83 ILE A N 1
ATOM 674 C CA . ILE A 1 83 ? 3.190 -6.238 7.446 1.00 98.00 83 ILE A CA 1
ATOM 675 C C . ILE A 1 83 ? 3.481 -4.948 6.666 1.00 98.00 83 ILE A C 1
ATOM 677 O O . ILE A 1 83 ? 3.775 -5.015 5.476 1.00 98.00 83 ILE A O 1
ATOM 681 N N . ALA A 1 84 ? 3.413 -3.779 7.314 1.00 97.56 84 ALA A N 1
ATOM 682 C CA . ALA A 1 84 ? 3.703 -2.499 6.665 1.00 97.56 84 ALA A CA 1
ATOM 683 C C . ALA A 1 84 ? 5.179 -2.391 6.254 1.00 97.56 84 ALA A C 1
ATOM 685 O O . ALA A 1 84 ? 5.475 -1.919 5.159 1.00 97.56 84 ALA A O 1
ATOM 686 N N . ILE A 1 85 ? 6.093 -2.863 7.109 1.00 98.31 85 ILE A N 1
ATOM 687 C CA . ILE A 1 85 ? 7.529 -2.919 6.811 1.00 98.31 85 ILE A CA 1
ATOM 688 C C . ILE A 1 85 ? 7.785 -3.886 5.654 1.00 98.31 85 ILE A C 1
ATOM 690 O O . ILE A 1 85 ? 8.445 -3.502 4.697 1.00 98.31 85 ILE A O 1
ATOM 694 N N . SER A 1 86 ? 7.208 -5.092 5.679 1.00 98.50 86 SER A N 1
ATOM 695 C CA . SER A 1 86 ? 7.326 -6.052 4.576 1.00 98.50 86 SER A CA 1
ATOM 696 C C . SER A 1 86 ? 6.798 -5.483 3.257 1.00 98.50 86 SER A C 1
ATOM 698 O O . SER A 1 86 ? 7.460 -5.614 2.233 1.00 98.50 86 SER A O 1
ATOM 700 N N . ALA A 1 87 ? 5.650 -4.795 3.274 1.00 98.50 87 ALA A N 1
ATOM 701 C CA . ALA A 1 87 ? 5.121 -4.117 2.092 1.00 98.50 87 ALA A CA 1
ATOM 702 C C . ALA A 1 87 ? 6.093 -3.049 1.568 1.00 98.50 87 ALA A C 1
ATOM 704 O O . ALA A 1 87 ? 6.383 -3.015 0.377 1.00 98.50 87 ALA A O 1
ATOM 705 N N . ALA A 1 88 ? 6.635 -2.211 2.457 1.00 98.62 88 ALA A N 1
ATOM 706 C CA . ALA A 1 88 ? 7.606 -1.185 2.089 1.00 98.62 88 ALA A CA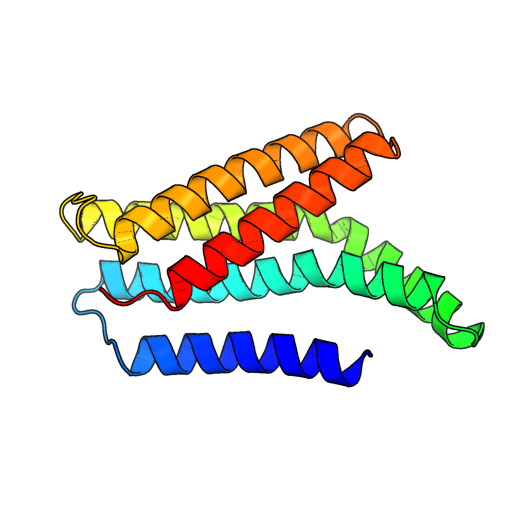 1
ATOM 707 C C . ALA A 1 88 ? 8.895 -1.788 1.505 1.00 98.62 88 ALA A C 1
ATOM 709 O O . ALA A 1 88 ? 9.390 -1.290 0.500 1.00 98.62 88 ALA A O 1
ATOM 710 N N . SER A 1 89 ? 9.404 -2.885 2.073 1.00 98.62 89 SER A N 1
ATOM 711 C CA . SER A 1 89 ? 10.571 -3.598 1.541 1.00 98.62 89 SER A CA 1
ATOM 712 C C . SER A 1 89 ? 10.328 -4.128 0.128 1.00 98.62 89 SER A C 1
ATOM 714 O O . SER A 1 89 ? 11.183 -3.959 -0.737 1.00 98.62 89 SER A O 1
ATOM 716 N N . LEU A 1 90 ? 9.154 -4.709 -0.137 1.00 98.62 90 LEU A N 1
ATOM 717 C CA . LEU A 1 90 ? 8.783 -5.168 -1.480 1.00 98.62 90 LEU A CA 1
ATOM 718 C C . LEU A 1 90 ? 8.667 -4.006 -2.478 1.00 98.62 90 LEU A C 1
ATOM 720 O O . LEU A 1 90 ? 9.078 -4.150 -3.625 1.00 98.62 90 LEU A O 1
ATOM 724 N N . ILE A 1 91 ? 8.167 -2.842 -2.047 1.00 98.44 91 ILE A N 1
ATOM 725 C CA . ILE A 1 91 ? 8.112 -1.631 -2.885 1.00 98.44 91 ILE A CA 1
ATOM 726 C C . ILE A 1 91 ? 9.517 -1.116 -3.197 1.00 98.44 91 ILE A C 1
ATOM 728 O O . ILE A 1 91 ? 9.783 -0.732 -4.330 1.00 98.44 91 ILE A O 1
ATOM 732 N N . ILE A 1 92 ? 10.431 -1.131 -2.225 1.00 98.44 92 ILE A N 1
ATOM 733 C CA . ILE A 1 92 ? 11.830 -0.749 -2.455 1.00 98.44 92 ILE A CA 1
ATOM 734 C C . ILE A 1 92 ? 12.471 -1.689 -3.482 1.00 98.44 92 ILE A C 1
ATOM 736 O O . ILE A 1 92 ? 13.083 -1.209 -4.431 1.00 98.44 92 ILE A O 1
ATOM 740 N N . LEU A 1 93 ? 12.283 -3.007 -3.346 1.00 98.31 93 LEU A N 1
ATOM 741 C CA . LEU A 1 93 ? 12.765 -3.977 -4.336 1.00 98.31 93 LEU A CA 1
ATOM 742 C C . LEU A 1 93 ? 12.160 -3.724 -5.722 1.00 98.31 93 LEU A C 1
ATOM 744 O O . LEU A 1 93 ? 12.889 -3.708 -6.709 1.00 98.31 93 LEU A O 1
ATOM 748 N N . HIS A 1 94 ? 10.854 -3.458 -5.795 1.00 97.12 94 HIS A N 1
ATOM 749 C CA . HIS A 1 94 ? 10.189 -3.065 -7.036 1.00 97.12 94 HIS A CA 1
ATOM 750 C C . HIS A 1 94 ? 10.855 -1.835 -7.676 1.00 97.12 94 HIS A C 1
ATOM 752 O O . HIS A 1 94 ? 11.219 -1.888 -8.848 1.00 97.12 94 HIS A O 1
ATOM 758 N N . ILE A 1 95 ? 11.088 -0.762 -6.912 1.00 97.12 95 ILE A N 1
ATOM 759 C CA . ILE A 1 95 ? 11.749 0.460 -7.404 1.00 97.12 95 ILE A CA 1
ATOM 760 C C . ILE A 1 95 ? 13.163 0.155 -7.909 1.00 97.12 95 ILE A C 1
ATOM 762 O O . ILE A 1 95 ? 13.532 0.616 -8.986 1.00 97.12 95 ILE A O 1
ATOM 766 N N . ILE A 1 96 ? 13.938 -0.642 -7.167 1.00 97.12 96 ILE A N 1
ATOM 767 C CA . ILE A 1 96 ? 15.299 -1.035 -7.552 1.00 97.12 96 ILE A CA 1
ATOM 768 C C . ILE A 1 96 ? 15.291 -1.721 -8.923 1.00 97.12 96 ILE A C 1
ATOM 770 O O . ILE A 1 96 ? 16.040 -1.321 -9.812 1.00 97.12 96 ILE A O 1
ATOM 774 N N . PHE A 1 97 ? 14.415 -2.706 -9.132 1.00 96.44 97 PHE A N 1
ATOM 775 C CA . PHE A 1 97 ? 14.340 -3.404 -10.416 1.00 96.44 97 PHE A CA 1
ATOM 776 C C . PHE A 1 97 ? 13.893 -2.502 -11.564 1.00 96.44 97 PHE A C 1
ATOM 778 O O . PHE A 1 97 ? 14.428 -2.629 -12.664 1.00 96.44 97 PHE A O 1
ATOM 785 N N . ILE A 1 98 ? 12.974 -1.563 -11.322 1.00 94.88 98 ILE A N 1
ATOM 786 C CA . ILE A 1 98 ? 12.576 -0.572 -12.330 1.00 94.88 98 ILE A CA 1
ATOM 787 C C . ILE A 1 98 ? 13.764 0.312 -12.729 1.00 94.88 98 ILE A C 1
ATOM 789 O O . ILE A 1 98 ? 14.028 0.453 -13.921 1.00 94.88 98 ILE A O 1
ATOM 793 N N . VAL A 1 99 ? 14.516 0.848 -11.761 1.00 94.00 99 VAL A N 1
ATOM 794 C CA . VAL A 1 99 ? 15.677 1.723 -12.017 1.00 94.00 99 VAL A CA 1
ATOM 795 C C . VAL A 1 99 ? 16.765 1.015 -12.832 1.00 94.00 99 VAL A C 1
ATOM 797 O O . VAL A 1 99 ? 17.408 1.648 -13.663 1.00 94.00 99 VAL A O 1
ATOM 800 N N . PHE A 1 100 ? 16.948 -0.295 -12.642 1.00 93.06 100 PHE A N 1
ATOM 801 C CA . PHE A 1 100 ? 17.892 -1.087 -13.439 1.00 93.06 100 PHE A CA 1
ATOM 802 C C . PHE A 1 100 ? 17.352 -1.537 -14.804 1.00 93.06 100 PHE A C 1
ATOM 804 O O . PHE A 1 100 ? 18.138 -1.978 -15.639 1.00 93.06 100 PHE A O 1
ATOM 811 N N . SER A 1 101 ? 16.040 -1.452 -15.042 1.00 91.56 101 SER A N 1
ATOM 812 C CA . SER A 1 101 ? 15.416 -1.973 -16.267 1.00 91.56 101 SER A CA 1
ATOM 813 C C . SER A 1 101 ? 15.092 -0.898 -17.297 1.00 91.56 101 SER A C 1
ATOM 815 O O . SER A 1 101 ? 15.120 -1.177 -18.492 1.00 91.56 101 SER A O 1
ATOM 817 N N . ILE A 1 102 ? 14.730 0.309 -16.856 1.00 89.94 102 ILE A N 1
ATOM 818 C CA . ILE A 1 102 ? 14.282 1.380 -17.748 1.00 89.94 102 ILE A CA 1
ATOM 819 C C . ILE A 1 102 ? 14.964 2.711 -17.418 1.00 89.94 102 ILE A C 1
ATOM 821 O O . ILE A 1 102 ? 15.192 3.009 -16.244 1.00 89.94 102 ILE A O 1
ATOM 825 N N . PRO A 1 103 ? 15.270 3.541 -18.434 1.00 90.69 103 PRO A N 1
ATOM 826 C CA . PRO A 1 103 ? 15.833 4.863 -18.206 1.00 90.69 103 PRO A CA 1
ATOM 827 C C . PRO A 1 103 ? 14.851 5.733 -17.419 1.00 90.69 103 PRO A C 1
ATOM 829 O O . PRO A 1 103 ? 13.634 5.672 -17.620 1.00 90.69 103 PRO A O 1
ATOM 832 N N . PHE A 1 104 ? 15.396 6.558 -16.528 1.00 90.81 104 PHE A N 1
ATOM 833 C CA . PHE A 1 104 ? 14.603 7.468 -15.715 1.00 90.81 104 PHE A CA 1
ATOM 834 C C . PHE A 1 104 ? 14.086 8.634 -16.568 1.00 90.81 104 PHE A C 1
ATOM 836 O O . PHE A 1 104 ? 14.826 9.560 -16.887 1.00 90.81 104 PHE A O 1
ATOM 843 N N . ASP A 1 105 ? 12.806 8.570 -16.931 1.00 91.88 105 ASP A N 1
ATOM 844 C CA . ASP A 1 105 ? 12.129 9.549 -17.777 1.00 91.88 105 ASP A CA 1
ATOM 845 C C . ASP A 1 105 ? 10.791 9.964 -17.147 1.00 91.88 105 ASP A C 1
ATOM 847 O O . ASP A 1 105 ? 9.798 9.236 -17.187 1.00 91.88 105 ASP A O 1
ATOM 851 N N . LEU A 1 106 ? 10.765 11.155 -16.547 1.00 90.88 106 LEU A N 1
ATOM 852 C CA . LEU A 1 106 ? 9.580 11.688 -15.870 1.00 90.88 106 LEU A CA 1
ATOM 853 C C . LEU A 1 106 ? 8.484 12.177 -16.826 1.00 90.88 106 LEU A C 1
ATOM 855 O O . LEU A 1 106 ? 7.401 12.523 -16.355 1.00 90.88 106 LEU A O 1
ATOM 859 N N . THR A 1 107 ? 8.724 12.181 -18.142 1.00 92.19 107 THR A N 1
ATOM 860 C CA . THR A 1 107 ? 7.655 12.425 -19.124 1.00 92.19 107 THR A CA 1
ATOM 861 C C . THR A 1 107 ? 6.685 11.245 -19.200 1.00 92.19 107 THR A C 1
ATOM 863 O O . THR A 1 107 ? 5.524 11.431 -19.558 1.00 92.19 107 THR A O 1
ATOM 866 N N . LYS A 1 108 ? 7.120 10.048 -18.775 1.00 91.56 108 LYS A N 1
ATOM 867 C CA . LYS A 1 108 ? 6.283 8.847 -18.716 1.00 91.56 108 LYS A CA 1
ATOM 868 C C . LYS A 1 108 ? 5.359 8.891 -17.496 1.00 91.56 108 LYS A C 1
ATOM 870 O O . LYS A 1 108 ? 5.851 8.845 -16.357 1.00 91.56 108 LYS A O 1
ATOM 875 N N . PRO A 1 109 ? 4.022 8.901 -17.679 1.00 92.38 109 PRO A N 1
ATOM 876 C CA . PRO A 1 109 ? 3.067 8.970 -16.572 1.00 92.38 109 PRO A CA 1
ATOM 877 C C . PRO A 1 109 ? 3.269 7.864 -15.533 1.00 92.38 109 PRO A C 1
ATOM 879 O O . PRO A 1 109 ? 3.098 8.097 -14.331 1.00 92.38 109 PRO A O 1
ATOM 882 N N . LYS A 1 110 ? 3.684 6.668 -15.967 1.00 92.94 110 LYS A N 1
ATOM 883 C CA . LYS A 1 110 ? 3.950 5.532 -15.078 1.00 92.94 110 LYS A CA 1
ATOM 884 C C . LYS A 1 110 ? 5.065 5.813 -14.070 1.00 92.94 110 LYS A C 1
ATOM 886 O O . LYS A 1 110 ? 4.893 5.537 -12.882 1.00 92.94 110 LYS A O 1
ATOM 891 N N . LEU A 1 111 ? 6.175 6.398 -14.524 1.00 94.50 111 LEU A N 1
ATOM 892 C CA . LEU A 1 111 ? 7.316 6.739 -13.671 1.00 94.50 111 LEU A CA 1
ATOM 893 C C . LEU A 1 111 ? 6.984 7.903 -12.735 1.00 94.50 111 LEU A C 1
ATOM 895 O O . LEU A 1 111 ? 7.266 7.823 -11.539 1.00 94.50 111 LEU A O 1
ATOM 899 N N . LEU A 1 112 ? 6.310 8.939 -13.243 1.00 95.75 112 LEU A N 1
ATOM 900 C CA . LEU A 1 112 ? 5.893 10.082 -12.431 1.00 95.75 112 LEU A CA 1
ATOM 901 C C . LEU A 1 112 ? 4.924 9.666 -11.314 1.00 95.75 112 LEU A C 1
ATOM 903 O O . LEU A 1 112 ? 5.139 9.983 -10.144 1.00 95.75 112 LEU A O 1
ATOM 907 N N . THR A 1 113 ? 3.872 8.916 -11.653 1.00 96.81 113 THR A N 1
ATOM 908 C CA . THR A 1 113 ? 2.903 8.420 -10.660 1.00 96.81 113 THR A CA 1
ATOM 909 C C . THR A 1 113 ? 3.545 7.461 -9.656 1.00 96.81 113 THR A C 1
ATOM 911 O O . THR A 1 113 ? 3.194 7.499 -8.476 1.00 96.81 113 THR A O 1
ATOM 914 N N . GLY A 1 114 ? 4.531 6.663 -10.081 1.00 96.44 114 GLY A N 1
ATOM 915 C CA . GLY A 1 114 ? 5.307 5.786 -9.199 1.00 96.44 114 GLY A CA 1
ATOM 916 C C . GLY A 1 114 ? 6.163 6.561 -8.201 1.00 96.44 114 GLY A C 1
ATOM 917 O O . GLY A 1 114 ? 6.145 6.259 -7.007 1.00 96.44 114 GLY A O 1
ATOM 918 N N . LEU A 1 115 ? 6.841 7.618 -8.657 1.00 96.88 115 LEU A N 1
ATOM 919 C CA . LEU A 1 115 ? 7.607 8.514 -7.792 1.00 96.88 115 LEU A CA 1
ATOM 920 C C . LEU A 1 115 ? 6.707 9.205 -6.758 1.00 96.88 115 LEU A C 1
ATOM 922 O O . LEU A 1 115 ? 7.035 9.231 -5.571 1.00 96.88 115 LEU A O 1
ATOM 926 N N . LEU A 1 116 ? 5.543 9.710 -7.180 1.00 97.75 116 LEU A N 1
ATOM 927 C CA . LEU A 1 116 ? 4.567 10.314 -6.270 1.00 97.75 116 LEU A CA 1
ATOM 928 C C . LEU A 1 116 ? 4.070 9.308 -5.220 1.00 97.75 116 LEU A C 1
ATOM 930 O O . LEU A 1 116 ? 4.007 9.639 -4.034 1.00 97.75 116 LEU A O 1
ATOM 934 N N . ALA A 1 117 ? 3.782 8.066 -5.619 1.00 98.25 117 ALA A N 1
ATOM 935 C CA . ALA A 1 117 ? 3.401 7.007 -4.688 1.00 98.25 117 ALA A CA 1
ATOM 936 C C . ALA A 1 117 ? 4.534 6.667 -3.700 1.00 98.25 117 ALA A C 1
ATOM 938 O O . ALA A 1 117 ? 4.270 6.501 -2.507 1.00 98.25 117 ALA A O 1
ATOM 939 N N . ALA A 1 118 ? 5.792 6.629 -4.151 1.00 98.12 118 ALA A N 1
ATOM 940 C CA . ALA A 1 118 ? 6.952 6.409 -3.286 1.00 98.12 118 ALA A CA 1
ATOM 941 C C . ALA A 1 118 ? 7.122 7.534 -2.247 1.00 98.12 118 ALA A C 1
ATOM 943 O O . ALA A 1 118 ? 7.339 7.265 -1.064 1.00 98.12 118 ALA A O 1
ATOM 944 N N . ILE A 1 119 ? 6.933 8.793 -2.650 1.00 98.31 119 ILE A N 1
ATOM 945 C CA . ILE A 1 119 ? 6.919 9.942 -1.731 1.00 98.31 119 ILE A CA 1
ATOM 946 C C . ILE A 1 119 ? 5.770 9.805 -0.714 1.00 98.31 119 ILE A C 1
ATOM 948 O O . ILE A 1 119 ? 5.969 9.978 0.492 1.00 98.31 119 ILE A O 1
ATOM 952 N N . GLY A 1 120 ? 4.572 9.429 -1.171 1.00 98.44 120 GLY A N 1
ATOM 953 C CA . GLY A 1 120 ? 3.423 9.163 -0.302 1.00 98.44 120 GLY A CA 1
ATOM 954 C C . GLY A 1 120 ? 3.683 8.052 0.725 1.00 98.44 120 GLY A C 1
ATOM 955 O O . GLY A 1 120 ? 3.272 8.167 1.889 1.00 98.44 120 GLY A O 1
ATOM 956 N N . LEU A 1 121 ? 4.409 7.000 0.332 1.00 98.44 121 LEU A N 1
ATOM 957 C CA . LEU A 1 121 ? 4.831 5.925 1.230 1.00 98.44 121 LEU A CA 1
ATOM 958 C C . LEU A 1 121 ? 5.731 6.466 2.345 1.00 98.44 121 LEU A C 1
ATOM 960 O O . LEU A 1 121 ? 5.475 6.176 3.514 1.00 98.44 121 LEU A O 1
ATOM 964 N N . ILE A 1 122 ? 6.728 7.294 2.015 1.00 98.38 122 ILE A N 1
ATOM 965 C CA . ILE A 1 122 ? 7.634 7.908 3.001 1.00 98.38 122 ILE A CA 1
ATOM 966 C C . ILE A 1 122 ? 6.832 8.692 4.047 1.00 98.38 122 ILE A C 1
ATOM 968 O O . ILE A 1 122 ? 6.995 8.463 5.248 1.00 98.38 122 ILE A O 1
ATOM 972 N N . PHE A 1 123 ? 5.900 9.550 3.620 1.00 98.38 123 PHE A N 1
ATOM 973 C CA . PHE A 1 123 ? 5.045 10.294 4.553 1.00 98.38 123 PHE A CA 1
ATOM 974 C C . PHE A 1 123 ? 4.190 9.377 5.433 1.00 98.38 123 PHE A C 1
ATOM 976 O O . PHE A 1 123 ? 4.042 9.628 6.633 1.00 98.38 123 PHE A O 1
ATOM 983 N N . THR A 1 124 ? 3.658 8.293 4.867 1.00 98.25 124 THR A N 1
ATOM 984 C CA . THR A 1 124 ? 2.855 7.309 5.606 1.00 98.25 124 THR A CA 1
ATOM 985 C C . THR A 1 124 ? 3.682 6.587 6.670 1.00 98.25 124 THR A C 1
ATOM 987 O O . THR A 1 124 ? 3.218 6.427 7.806 1.00 98.25 124 THR A O 1
ATOM 990 N N . LEU A 1 125 ? 4.917 6.195 6.336 1.00 97.88 125 LEU A N 1
ATOM 991 C CA . LEU A 1 125 ? 5.855 5.549 7.256 1.00 97.88 125 LEU A CA 1
ATOM 992 C C . LEU A 1 125 ? 6.282 6.500 8.377 1.00 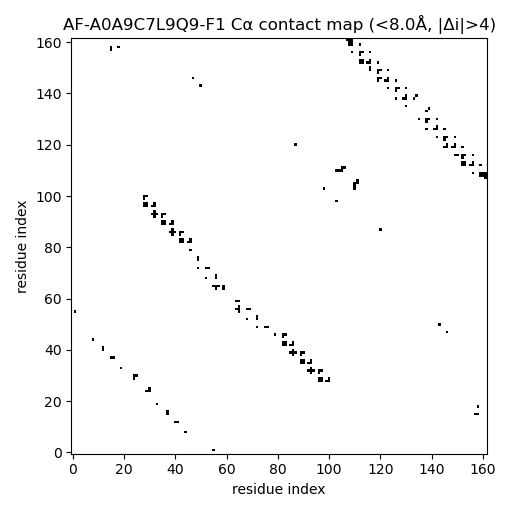97.88 125 LEU A C 1
ATOM 994 O O . LEU A 1 125 ? 6.228 6.116 9.546 1.00 97.88 125 LEU A O 1
ATOM 998 N N . ILE A 1 126 ? 6.606 7.758 8.056 1.00 97.94 126 ILE A N 1
ATOM 999 C CA . ILE A 1 126 ? 6.923 8.790 9.055 1.00 97.94 126 ILE A CA 1
ATOM 1000 C C . ILE A 1 126 ? 5.730 9.003 9.994 1.00 97.94 126 ILE A C 1
ATOM 1002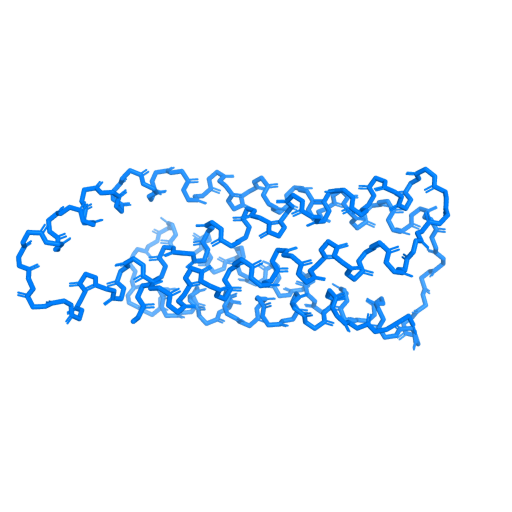 O O . ILE A 1 126 ? 5.884 8.960 11.216 1.00 97.94 126 ILE A O 1
ATOM 1006 N N . ALA A 1 127 ? 4.518 9.171 9.459 1.00 97.19 127 ALA A N 1
ATOM 1007 C CA . ALA A 1 127 ? 3.317 9.342 10.274 1.00 97.19 127 ALA A CA 1
ATOM 1008 C C . ALA A 1 127 ? 3.030 8.108 11.154 1.00 97.19 127 ALA A C 1
ATOM 1010 O O . ALA A 1 127 ? 2.622 8.246 12.314 1.00 97.19 127 ALA A O 1
ATOM 1011 N N . GLY A 1 128 ? 3.280 6.901 10.634 1.00 95.94 128 GLY A N 1
ATOM 1012 C CA . GLY A 1 128 ? 3.184 5.642 11.375 1.00 95.94 128 GLY A CA 1
ATOM 1013 C C . GLY A 1 128 ? 4.196 5.552 12.520 1.00 95.94 128 GLY A C 1
ATOM 1014 O O . GLY A 1 128 ? 3.826 5.226 13.651 1.00 95.94 128 GLY A O 1
ATOM 1015 N N . TYR A 1 129 ? 5.448 5.932 12.265 1.00 96.56 129 TYR A N 1
ATOM 1016 C CA . TYR A 1 129 ? 6.505 6.002 13.271 1.00 96.56 129 TYR A CA 1
ATOM 1017 C C . TYR A 1 129 ? 6.190 7.032 14.366 1.00 96.56 129 TYR A C 1
ATOM 1019 O O . TYR A 1 129 ? 6.243 6.731 15.557 1.00 96.56 129 TYR A O 1
ATOM 1027 N N . LEU A 1 130 ? 5.756 8.240 14.000 1.00 95.38 130 LEU A N 1
ATOM 1028 C CA . LEU A 1 130 ? 5.362 9.255 14.982 1.00 95.38 130 LEU A CA 1
ATOM 1029 C C . LEU A 1 130 ? 4.193 8.781 15.856 1.00 95.38 130 LEU A C 1
ATOM 1031 O O . LEU A 1 130 ? 4.141 9.085 17.054 1.00 95.38 130 LEU A O 1
ATOM 1035 N N . ARG A 1 131 ? 3.257 8.017 15.285 1.00 93.56 131 ARG A N 1
ATOM 1036 C CA . ARG A 1 131 ? 2.158 7.406 16.035 1.00 93.56 131 ARG A CA 1
ATOM 1037 C C . ARG A 1 131 ? 2.645 6.328 17.007 1.00 93.56 131 ARG A C 1
ATOM 1039 O O . ARG A 1 131 ? 2.091 6.253 18.102 1.00 93.56 131 ARG A O 1
ATOM 1046 N N . SER A 1 132 ? 3.644 5.519 16.648 1.00 91.00 132 SER A N 1
ATOM 1047 C CA . SER A 1 132 ? 4.182 4.498 17.561 1.00 91.00 132 SER A CA 1
ATOM 1048 C C . SER A 1 132 ? 4.864 5.123 18.783 1.00 91.00 132 SER A C 1
ATOM 1050 O O . SER A 1 132 ? 4.774 4.573 19.875 1.00 91.00 132 SER A O 1
ATOM 1052 N N . LYS A 1 133 ? 5.448 6.322 18.636 1.00 91.81 133 LYS A N 1
ATOM 1053 C CA . LYS A 1 133 ? 6.046 7.081 19.749 1.00 91.81 133 LYS A CA 1
ATOM 1054 C C . LYS A 1 133 ? 5.028 7.709 20.703 1.00 91.81 133 LYS A C 1
ATOM 1056 O O . LYS A 1 133 ? 5.309 7.841 21.888 1.00 91.81 133 LYS A O 1
ATOM 1061 N N . LYS A 1 134 ? 3.863 8.145 20.209 1.00 90.31 134 LYS A N 1
ATOM 1062 C CA . LYS A 1 134 ? 2.787 8.695 21.056 1.00 90.31 134 LYS A CA 1
ATOM 1063 C C . LYS A 1 134 ? 1.428 8.447 20.424 1.00 90.31 134 LYS A C 1
ATOM 1065 O O . LYS A 1 134 ? 1.129 8.948 19.336 1.00 90.31 134 LYS A O 1
ATOM 1070 N N . ALA A 1 135 ? 0.563 7.765 21.163 1.00 87.62 135 ALA A N 1
ATOM 1071 C CA . ALA A 1 135 ? -0.818 7.543 20.771 1.00 87.62 135 ALA A CA 1
ATOM 1072 C C . ALA A 1 135 ? -1.664 8.804 21.031 1.00 87.62 135 ALA A C 1
ATOM 1074 O O . ALA A 1 135 ? -2.315 8.925 22.063 1.00 87.62 135 ALA A O 1
ATOM 1075 N N . SER A 1 136 ? -1.657 9.761 20.096 1.00 94.00 136 SER A N 1
ATOM 1076 C CA . SER A 1 136 ? -2.551 10.930 20.135 1.00 94.00 136 SER A CA 1
ATOM 1077 C C . SER A 1 136 ? -3.601 10.892 19.024 1.00 94.00 136 SER A C 1
ATOM 1079 O O . SER A 1 136 ? -3.392 10.311 17.953 1.00 94.00 136 SER A O 1
ATOM 1081 N N . GLY A 1 137 ? -4.744 11.546 19.260 1.00 91.69 137 GLY A N 1
ATOM 1082 C CA . GLY A 1 137 ? -5.822 11.650 18.272 1.00 91.69 137 GLY A CA 1
ATOM 1083 C C . GLY A 1 137 ? -5.365 12.307 16.966 1.00 91.69 137 GLY A C 1
ATOM 1084 O O . GLY A 1 137 ? -5.681 11.807 15.886 1.00 91.69 137 GLY A O 1
ATOM 1085 N N . THR A 1 138 ? -4.563 13.372 17.055 1.00 93.94 138 THR A N 1
ATOM 1086 C CA . THR A 1 138 ? -4.007 14.089 15.897 1.00 93.94 138 THR A CA 1
ATOM 1087 C C . THR A 1 138 ? -3.067 13.207 15.078 1.00 93.94 138 THR A C 1
ATOM 1089 O O . THR A 1 138 ? -3.231 13.107 13.865 1.00 93.94 138 THR A O 1
ATOM 1092 N N . ARG A 1 139 ? -2.149 12.474 15.727 1.00 93.56 139 ARG A N 1
ATOM 1093 C CA . ARG A 1 139 ? -1.231 11.546 15.039 1.00 93.56 139 ARG A CA 1
ATOM 1094 C C . ARG A 1 139 ? -1.980 10.392 14.380 1.00 93.56 139 ARG A C 1
ATOM 1096 O O . ARG A 1 139 ? -1.658 10.002 13.264 1.00 93.56 139 ARG A O 1
ATOM 1103 N N . ARG A 1 140 ? -3.040 9.888 15.024 1.00 93.56 140 ARG A N 1
ATOM 1104 C CA . ARG A 1 140 ? -3.936 8.899 14.411 1.00 93.56 140 ARG A CA 1
ATOM 1105 C C . ARG A 1 140 ? -4.600 9.443 13.144 1.00 93.56 140 ARG A C 1
ATOM 1107 O O . ARG A 1 140 ? -4.627 8.724 12.153 1.00 93.56 140 ARG A O 1
ATOM 1114 N N . LYS A 1 141 ? -5.137 10.668 13.171 1.00 95.00 141 LYS A N 1
ATOM 1115 C CA . LYS A 1 141 ? -5.758 11.299 11.992 1.00 95.00 141 LYS A CA 1
ATOM 1116 C C . LYS A 1 141 ? -4.740 11.521 10.869 1.00 95.00 141 LYS A C 1
ATOM 1118 O O . LYS A 1 141 ? -5.033 11.163 9.738 1.00 95.00 141 LYS A O 1
ATOM 1123 N N . SER A 1 142 ? -3.550 12.027 11.194 1.00 96.81 142 SER A N 1
ATOM 1124 C CA . SER A 1 142 ? -2.459 12.246 10.234 1.00 96.81 142 SER A CA 1
ATOM 1125 C C . SER A 1 142 ? -2.002 10.944 9.564 1.00 96.81 142 SER A C 1
ATOM 1127 O O . SER A 1 142 ? -1.934 10.882 8.340 1.00 96.81 142 SER A O 1
ATOM 1129 N N . HIS A 1 143 ? -1.785 9.875 10.335 1.00 97.19 143 HIS A N 1
ATOM 1130 C CA . HIS A 1 143 ? -1.429 8.570 9.774 1.00 97.19 143 HIS A CA 1
ATOM 1131 C C . HIS A 1 143 ? -2.532 7.999 8.872 1.00 97.19 143 HIS A C 1
ATOM 1133 O O . HIS A 1 143 ? -2.243 7.455 7.817 1.00 97.19 143 HIS A O 1
ATOM 1139 N N . ILE A 1 144 ? -3.805 8.153 9.256 1.00 96.12 144 ILE A N 1
ATOM 1140 C CA . ILE A 1 144 ? -4.927 7.720 8.411 1.00 96.12 144 ILE A CA 1
ATOM 1141 C C . ILE A 1 144 ? -4.965 8.528 7.107 1.00 96.12 144 ILE A C 1
ATOM 1143 O O . ILE A 1 144 ? -5.098 7.936 6.044 1.00 96.12 144 ILE A O 1
ATOM 1147 N N . LEU A 1 145 ? -4.839 9.856 7.181 1.00 97.44 145 LEU A N 1
ATOM 1148 C CA . LEU A 1 145 ? -4.857 10.728 6.006 1.00 97.44 145 LEU A CA 1
ATOM 1149 C C . LEU A 1 145 ? -3.727 10.370 5.035 1.00 97.44 145 LEU A C 1
ATOM 1151 O O . LEU A 1 145 ? -3.992 10.113 3.867 1.00 97.44 145 LEU A O 1
ATOM 1155 N N . THR A 1 146 ? -2.492 10.301 5.532 1.00 98.06 146 THR A N 1
ATOM 1156 C CA . THR A 1 146 ? -1.318 9.949 4.717 1.00 98.06 146 THR A CA 1
ATOM 1157 C C . THR A 1 146 ? -1.449 8.555 4.110 1.00 98.06 146 THR A C 1
ATOM 1159 O O . THR A 1 146 ? -1.224 8.415 2.915 1.00 98.06 146 THR A O 1
ATOM 1162 N N . ALA A 1 147 ? -1.935 7.562 4.866 1.00 97.88 147 ALA A N 1
ATOM 1163 C CA . ALA A 1 147 ? -2.177 6.218 4.343 1.00 97.88 147 ALA A CA 1
ATOM 1164 C C . ALA A 1 147 ? -3.213 6.193 3.205 1.00 97.88 147 ALA A C 1
ATOM 1166 O O . ALA A 1 147 ? -3.016 5.480 2.225 1.00 97.88 147 ALA A O 1
ATOM 1167 N N . PHE A 1 148 ? -4.301 6.968 3.302 1.00 98.00 148 PHE A N 1
ATOM 1168 C CA . PHE A 1 148 ? -5.297 7.057 2.226 1.00 98.00 148 PHE A CA 1
ATOM 1169 C C . PHE A 1 148 ? -4.785 7.831 1.006 1.00 98.00 148 PHE A C 1
ATOM 1171 O O . PHE A 1 148 ? -5.076 7.429 -0.117 1.00 98.00 148 PHE A O 1
ATOM 1178 N N . VAL A 1 149 ? -4.004 8.897 1.208 1.00 98.25 149 VAL A N 1
ATOM 1179 C CA . VAL A 1 149 ? -3.349 9.632 0.112 1.00 98.25 149 VAL A CA 1
ATOM 1180 C C . VAL A 1 149 ? -2.357 8.726 -0.617 1.00 98.25 149 VAL A C 1
ATOM 1182 O O . VAL A 1 149 ? -2.425 8.612 -1.837 1.00 98.25 149 VAL A O 1
ATOM 1185 N N . PHE A 1 150 ? -1.498 8.019 0.122 1.00 98.44 150 PHE A N 1
ATOM 1186 C CA . PHE A 1 150 ? -0.585 7.022 -0.434 1.00 98.44 150 PHE A CA 1
ATOM 1187 C C . PHE A 1 150 ? -1.337 5.938 -1.206 1.00 98.44 150 PHE A C 1
ATOM 1189 O O . PHE A 1 150 ? -0.980 5.635 -2.339 1.00 98.44 150 PHE A O 1
ATOM 1196 N N . PHE A 1 151 ? -2.400 5.381 -0.622 1.00 98.00 151 PHE A N 1
ATOM 1197 C CA . PHE A 1 151 ? -3.197 4.350 -1.274 1.00 98.00 151 PHE A CA 1
ATOM 1198 C C . PHE A 1 151 ? -3.805 4.837 -2.595 1.00 98.00 151 PHE A C 1
ATOM 1200 O O . PHE A 1 151 ? -3.759 4.116 -3.587 1.00 98.00 151 PHE A O 1
ATOM 1207 N N . LEU A 1 152 ? -4.317 6.070 -2.639 1.00 97.44 152 LEU A N 1
ATOM 1208 C CA . LEU A 1 152 ? -4.836 6.660 -3.871 1.00 97.44 152 LEU A CA 1
ATOM 1209 C C . LEU A 1 152 ? -3.734 6.855 -4.923 1.00 97.44 152 LEU A C 1
ATOM 1211 O O . LEU A 1 152 ? -3.933 6.492 -6.078 1.00 97.44 152 LEU A O 1
ATOM 1215 N N . MET A 1 153 ? -2.566 7.370 -4.529 1.00 98.00 153 MET A N 1
ATOM 1216 C CA . MET A 1 153 ? -1.411 7.502 -5.427 1.00 98.00 153 MET A CA 1
ATOM 1217 C C . MET A 1 153 ? -0.946 6.142 -5.958 1.00 98.00 153 MET A C 1
ATOM 1219 O O . MET A 1 153 ? -0.644 6.019 -7.141 1.00 98.00 153 MET A O 1
ATOM 1223 N N . ALA A 1 154 ? -0.943 5.107 -5.115 1.00 97.44 154 ALA A N 1
ATOM 1224 C CA . ALA A 1 154 ? -0.609 3.748 -5.519 1.00 97.44 154 ALA A CA 1
ATOM 1225 C C . ALA A 1 154 ? -1.625 3.189 -6.526 1.00 97.44 154 ALA A C 1
ATOM 1227 O O . ALA A 1 154 ? -1.217 2.599 -7.519 1.00 97.44 154 ALA A O 1
ATOM 1228 N N . LEU A 1 155 ? -2.930 3.412 -6.331 1.00 96.44 155 LEU A N 1
ATOM 1229 C CA . LEU A 1 155 ? -3.949 3.017 -7.312 1.00 96.44 155 LEU A CA 1
ATOM 1230 C C . LEU A 1 155 ? -3.758 3.734 -8.652 1.00 96.44 155 LEU A C 1
ATOM 1232 O O . LEU A 1 155 ? -3.792 3.084 -9.694 1.00 96.44 155 LEU A O 1
ATOM 1236 N N . LEU A 1 156 ? -3.509 5.047 -8.625 1.00 95.94 156 LEU A N 1
ATOM 1237 C CA . LEU A 1 156 ? -3.199 5.814 -9.834 1.00 95.94 156 LEU A CA 1
ATOM 1238 C C . LEU A 1 156 ? -1.953 5.272 -10.535 1.00 95.94 156 LEU A C 1
ATOM 1240 O O . LEU A 1 156 ? -1.951 5.159 -11.751 1.00 95.94 156 LEU A O 1
ATOM 1244 N N . HIS A 1 157 ? -0.920 4.894 -9.784 1.00 96.00 157 HIS A N 1
ATOM 1245 C CA . HIS A 1 157 ? 0.277 4.282 -10.348 1.00 96.00 157 HIS A CA 1
ATOM 1246 C C . HIS A 1 157 ? 0.019 2.885 -10.930 1.00 96.00 157 HIS A C 1
ATOM 1248 O O . HIS A 1 157 ? 0.536 2.568 -11.995 1.00 96.00 157 HIS A O 1
ATOM 1254 N N . ILE A 1 158 ? -0.787 2.040 -10.280 1.00 94.50 158 ILE A N 1
ATOM 1255 C CA . ILE A 1 158 ? -1.103 0.690 -10.778 1.00 94.50 158 ILE A CA 1
ATOM 1256 C C . ILE A 1 158 ? -1.829 0.780 -12.122 1.00 94.50 158 ILE A C 1
ATOM 1258 O O . ILE A 1 158 ? -1.427 0.106 -13.071 1.00 94.50 158 ILE A O 1
ATOM 1262 N N . PHE A 1 159 ? -2.836 1.651 -12.212 1.00 93.44 159 PHE A N 1
ATOM 1263 C CA . PHE A 1 159 ? -3.724 1.763 -13.372 1.00 93.44 159 PHE A CA 1
ATOM 1264 C C . PHE A 1 159 ? -3.365 2.897 -14.344 1.00 93.44 159 PHE A C 1
ATOM 1266 O O . PHE A 1 159 ? -4.111 3.140 -15.289 1.00 93.44 159 PHE A O 1
ATOM 1273 N N . SER A 1 160 ? -2.237 3.590 -14.156 1.00 89.00 160 SER A N 1
ATOM 1274 C CA . SER A 1 160 ? -1.718 4.508 -15.172 1.00 89.00 160 SER A CA 1
ATOM 1275 C C . SER A 1 160 ? -1.148 3.727 -16.354 1.00 89.00 160 SER A C 1
ATOM 1277 O O . SER A 1 160 ? -0.481 2.694 -16.186 1.00 89.00 160 SER A O 1
ATOM 1279 N N . THR A 1 161 ? -1.439 4.227 -17.553 1.00 73.94 161 THR A N 1
ATOM 1280 C CA . THR A 1 161 ? -0.840 3.770 -18.808 1.00 73.94 161 THR A CA 1
ATOM 1281 C C . THR A 1 161 ? 0.626 4.208 -18.895 1.00 73.94 161 THR A C 1
ATOM 1283 O O . THR A 1 161 ? 1.048 5.123 -18.179 1.00 73.94 161 THR A O 1
ATOM 1286 N N . TYR A 1 162 ? 1.391 3.500 -19.731 1.00 63.84 162 TYR A N 1
ATOM 1287 C CA . TYR A 1 162 ? 2.823 3.721 -19.964 1.00 63.84 162 TYR A CA 1
ATOM 1288 C C . TYR A 1 162 ? 3.126 5.129 -20.473 1.00 63.84 162 TYR A C 1
ATOM 1290 O O . TYR A 1 162 ? 2.322 5.642 -21.282 1.00 63.84 162 TYR A O 1
#

Solvent-accessible surface area (backbone atoms only — not comparable to full-atom values): 8466 Å² total; per-residue (Å²): 108,71,66,61,52,53,48,52,54,49,48,51,53,52,47,51,52,52,53,48,67,75,56,70,59,83,54,73,48,44,45,49,22,51,54,31,41,53,54,19,51,53,35,48,52,62,47,54,46,54,59,54,54,54,50,49,45,72,70,54,87,54,64,70,59,33,55,52,50,52,57,49,48,59,57,49,59,71,47,37,61,60,39,50,51,53,21,50,52,28,44,51,53,20,51,52,28,44,64,77,66,46,83,93,51,71,87,34,53,33,51,40,32,40,52,52,20,53,53,29,44,52,52,22,50,52,30,46,53,55,28,74,77,44,92,43,74,67,39,52,51,50,23,51,51,31,44,51,53,20,50,51,33,42,50,51,27,71,74,43,61,114

Organism: NCBI:txid2880968